Protein AF-A0A532DPG1-F1 (afdb_monomer)

pLDDT: mean 92.7, std 8.16, range [52.16, 97.94]

Foldseek 3Di:
DWDDPPPPPDIDDDDPVDPFDWDDKDAPDPAWIWTATPPGDIDIGGDDDD

Secondary structure (DSSP, 8-state):
-EE-SSTTSS-EE---SS-SPEEEEEEEETTEE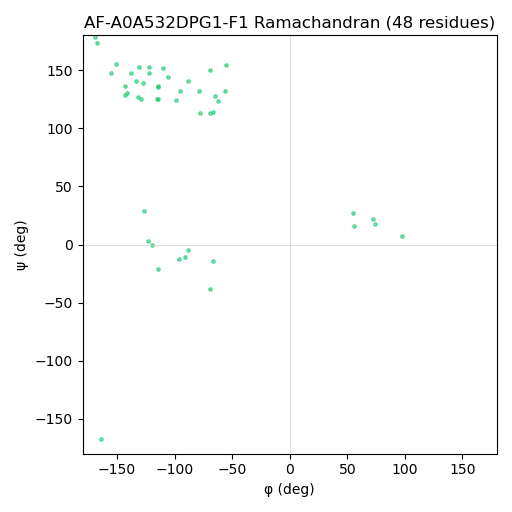EEEEGGG-EEEEE----

Mean predicted aligned error: 3.55 Å

Radius of gyration: 11.72 Å; Cα contacts (8 Å, |Δi|>4): 69; chains: 1; bounding box: 22×24×33 Å

Sequence (50 aa):
MLRTTDGGATWAPQDSRTAQWFTAVQFVGPEEGWAVGAAGTILRYARSTH

Solvent-accessible surface area (backbone atoms only — not comparable to full-atom values): 3303 Å² total; per-residue (Å²): 95,75,46,57,92,65,90,66,80,51,74,43,86,40,91,68,92,60,92,65,56,71,79,49,74,51,67,87,49,100,51,36,32,40,36,34,32,52,95,77,40,73,46,80,49,67,65,80,84,127

Structure (mmCIF, N/CA/C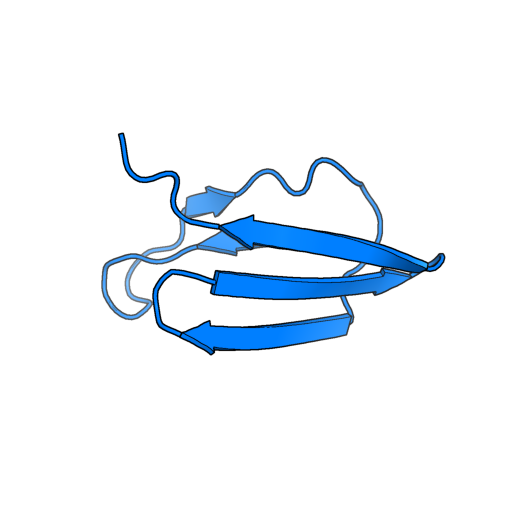/O backbone):
data_AF-A0A532DPG1-F1
#
_entry.id   AF-A0A532DPG1-F1
#
loop_
_atom_site.group_PDB
_atom_site.id
_atom_site.type_symbol
_atom_site.label_atom_id
_atom_site.label_alt_id
_atom_site.label_comp_id
_atom_site.label_asym_id
_atom_site.label_entity_id
_atom_site.label_seq_id
_atom_site.pdbx_PDB_ins_code
_atom_site.Cartn_x
_atom_site.Cartn_y
_atom_site.Cartn_z
_atom_site.occupancy
_atom_site.B_iso_or_equiv
_atom_site.auth_seq_id
_atom_site.auth_comp_id
_atom_site.auth_asym_id
_atom_site.auth_atom_id
_atom_site.pdbx_PDB_model_num
ATOM 1 N N . MET A 1 1 ? 4.480 6.922 -1.440 1.00 85.50 1 MET A N 1
ATOM 2 C CA . MET A 1 1 ? 3.211 6.377 -0.904 1.00 85.50 1 MET A CA 1
ATOM 3 C C . MET A 1 1 ? 2.711 7.314 0.188 1.00 85.50 1 MET A C 1
ATOM 5 O O . MET A 1 1 ? 3.535 8.022 0.756 1.00 85.50 1 MET A O 1
ATOM 9 N N . LEU A 1 2 ? 1.408 7.357 0.468 1.00 93.19 2 LEU A N 1
ATOM 10 C CA . LEU A 1 2 ? 0.849 8.175 1.549 1.00 93.19 2 LEU A CA 1
ATOM 11 C C . LEU A 1 2 ? 0.075 7.291 2.528 1.00 93.19 2 LEU A C 1
ATOM 13 O O . LEU A 1 2 ? -0.528 6.300 2.119 1.00 93.19 2 LEU A O 1
ATOM 17 N N . ARG A 1 3 ? 0.085 7.666 3.807 1.00 92.56 3 ARG A N 1
ATOM 18 C CA . ARG A 1 3 ? -0.693 7.023 4.869 1.00 92.56 3 ARG A CA 1
ATOM 19 C C . ARG A 1 3 ? -1.508 8.069 5.616 1.00 92.56 3 ARG A C 1
ATOM 21 O O . ARG A 1 3 ? -0.988 9.128 5.952 1.00 92.56 3 ARG A O 1
ATOM 28 N N . THR A 1 4 ? -2.747 7.725 5.929 1.00 95.25 4 THR A N 1
ATOM 29 C CA . THR A 1 4 ? -3.600 8.463 6.864 1.00 95.25 4 THR A CA 1
ATOM 30 C C . THR A 1 4 ? -3.799 7.651 8.145 1.00 95.25 4 THR A C 1
ATOM 32 O O . THR A 1 4 ? -3.729 6.420 8.127 1.00 95.25 4 THR A O 1
ATOM 35 N N . THR A 1 5 ? -4.031 8.339 9.259 1.00 94.94 5 THR A N 1
ATOM 36 C CA . THR A 1 5 ? -4.454 7.746 10.540 1.00 94.94 5 THR A CA 1
ATOM 37 C C . THR A 1 5 ? -5.763 8.349 11.056 1.00 94.94 5 THR A C 1
ATOM 39 O O . THR A 1 5 ? -6.207 7.993 12.140 1.00 94.94 5 THR A O 1
ATOM 42 N N . ASP A 1 6 ? -6.378 9.257 10.295 1.00 96.50 6 ASP A N 1
ATOM 43 C CA . ASP A 1 6 ? -7.540 10.064 10.688 1.00 96.50 6 ASP A CA 1
ATOM 44 C C . ASP A 1 6 ? -8.702 9.945 9.685 1.00 96.50 6 ASP A C 1
ATOM 46 O O . ASP A 1 6 ? -9.498 10.864 9.510 1.00 96.50 6 ASP A O 1
ATOM 50 N N . GLY A 1 7 ? -8.800 8.802 9.000 1.00 95.25 7 GLY A N 1
ATOM 51 C CA . GLY A 1 7 ? -9.876 8.540 8.039 1.00 95.25 7 GLY A CA 1
ATOM 52 C C . GLY A 1 7 ? -9.737 9.297 6.715 1.00 95.25 7 GLY A C 1
ATOM 53 O O . GLY A 1 7 ? -10.705 9.387 5.966 1.00 95.25 7 GLY A O 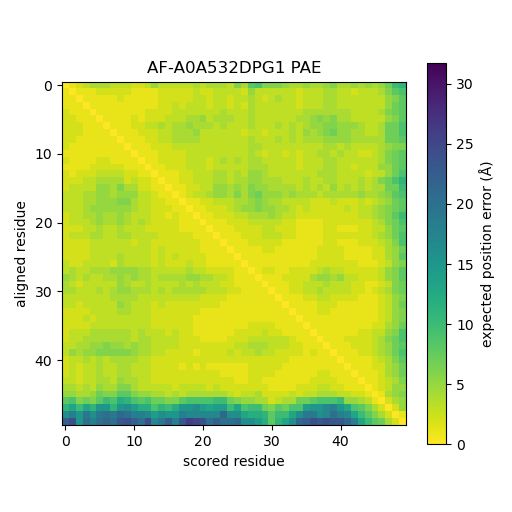1
ATOM 54 N N . GLY A 1 8 ? -8.546 9.815 6.405 1.00 97.12 8 GLY A N 1
ATOM 55 C CA . GLY A 1 8 ? -8.242 10.491 5.142 1.00 97.12 8 GLY A CA 1
ATOM 56 C C . GLY A 1 8 ? -8.323 12.014 5.199 1.00 97.12 8 GLY A C 1
ATOM 57 O O . GLY A 1 8 ? -8.197 12.643 4.148 1.00 97.12 8 GLY A O 1
ATOM 58 N N . ALA A 1 9 ? -8.499 12.604 6.386 1.00 97.94 9 ALA A N 1
ATOM 59 C CA . ALA A 1 9 ? -8.473 14.053 6.563 1.00 97.94 9 ALA A CA 1
ATOM 60 C C . ALA A 1 9 ? -7.058 14.622 6.358 1.00 97.94 9 ALA A C 1
ATOM 62 O O . ALA A 1 9 ? -6.899 15.670 5.731 1.00 97.94 9 ALA A O 1
ATOM 63 N N . THR A 1 10 ? -6.026 13.905 6.813 1.00 97.44 10 THR A N 1
ATOM 64 C CA . THR A 1 10 ? -4.621 14.228 6.544 1.00 97.44 10 THR A CA 1
ATOM 65 C C . THR A 1 10 ? -3.837 13.013 6.054 1.00 97.44 10 THR A C 1
ATOM 67 O O . THR A 1 10 ? -4.157 11.855 6.339 1.00 97.44 10 THR A O 1
ATOM 70 N N . TRP A 1 11 ? -2.787 13.290 5.278 1.00 96.69 11 TRP A N 1
ATOM 71 C CA . TRP A 1 11 ? -1.933 12.283 4.659 1.00 96.69 11 TRP A CA 1
ATOM 72 C C . TRP A 1 11 ? -0.467 12.613 4.904 1.00 96.69 11 TRP A C 1
ATOM 74 O O . TRP A 1 11 ? -0.002 13.705 4.584 1.00 96.69 11 TRP A O 1
ATOM 84 N N . ALA A 1 12 ? 0.270 11.645 5.436 1.00 96.62 12 ALA A N 1
ATOM 85 C CA . ALA A 1 12 ? 1.704 11.745 5.646 1.00 96.62 12 ALA A CA 1
ATOM 86 C C . ALA A 1 12 ? 2.459 10.888 4.616 1.00 96.62 12 ALA A C 1
ATOM 88 O O . ALA A 1 12 ? 1.996 9.791 4.274 1.00 96.62 12 ALA A O 1
ATOM 89 N N . PRO A 1 13 ? 3.633 11.337 4.139 1.00 93.75 13 PRO A N 1
ATOM 90 C CA . PRO A 1 13 ? 4.520 10.504 3.343 1.00 93.75 13 PRO A CA 1
ATOM 91 C C . PRO A 1 13 ? 4.887 9.213 4.074 1.00 93.75 13 PRO A C 1
ATOM 93 O O . PRO A 1 13 ? 5.289 9.231 5.236 1.00 93.75 13 PRO A O 1
ATOM 96 N N . GLN A 1 14 ? 4.780 8.090 3.368 1.00 90.94 14 GLN A N 1
ATOM 97 C CA . GLN A 1 14 ? 5.353 6.818 3.785 1.00 90.94 14 GLN A CA 1
ATOM 98 C C . GLN A 1 14 ? 6.441 6.419 2.792 1.00 90.94 14 GLN A C 1
ATOM 100 O O . GLN A 1 14 ? 6.188 6.334 1.583 1.00 90.94 14 GLN A O 1
ATOM 105 N N . ASP A 1 15 ? 7.636 6.166 3.321 1.00 90.38 15 ASP A N 1
ATOM 106 C CA . ASP A 1 15 ? 8.766 5.674 2.543 1.00 90.38 15 ASP A CA 1
ATOM 107 C C . ASP A 1 15 ? 8.440 4.296 1.944 1.00 90.38 15 ASP A C 1
ATOM 109 O O . ASP A 1 15 ? 8.065 3.354 2.647 1.00 90.38 15 ASP A O 1
ATOM 113 N N . SER A 1 16 ? 8.545 4.208 0.619 1.00 88.62 16 SER A N 1
ATOM 114 C CA . SER A 1 16 ? 8.338 2.991 -0.164 1.00 88.62 16 SER A CA 1
ATOM 115 C C . SER A 1 16 ? 9.616 2.191 -0.384 1.00 88.62 16 SER A C 1
ATOM 117 O O . SER A 1 16 ? 9.531 1.067 -0.875 1.00 88.62 16 SER A O 1
ATOM 119 N N . ARG A 1 17 ? 10.791 2.755 -0.064 1.00 90.94 17 ARG A N 1
ATOM 120 C CA . ARG A 1 17 ? 12.124 2.177 -0.318 1.00 90.94 17 ARG A CA 1
ATOM 121 C C . ARG A 1 17 ? 12.396 1.828 -1.789 1.00 90.94 17 ARG A C 1
ATOM 123 O O . ARG A 1 17 ? 13.315 1.077 -2.097 1.00 90.94 17 ARG A O 1
ATOM 130 N N . THR A 1 18 ? 11.586 2.357 -2.701 1.00 92.12 18 THR A N 1
ATOM 131 C CA . THR A 1 18 ? 11.661 2.129 -4.147 1.00 92.12 18 THR A CA 1
ATOM 132 C C . THR A 1 18 ? 11.027 3.295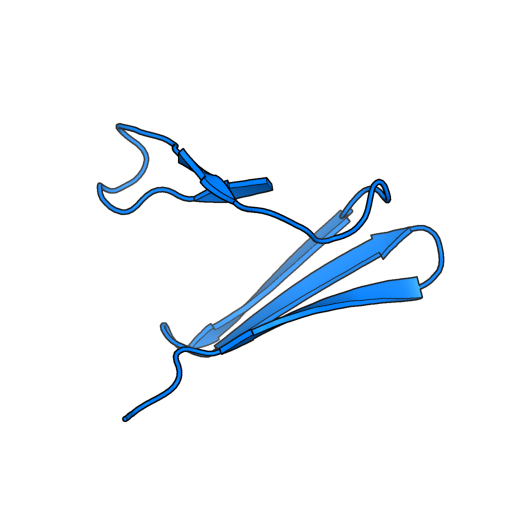 -4.897 1.00 92.12 18 THR A C 1
ATOM 134 O O . THR A 1 18 ? 10.069 3.902 -4.407 1.00 92.12 18 THR A O 1
ATOM 137 N N . ALA A 1 19 ? 11.557 3.583 -6.087 1.00 93.31 19 ALA A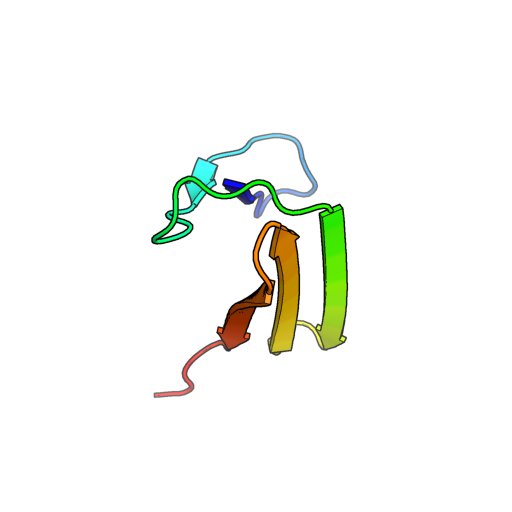 N 1
ATOM 138 C CA . ALA A 1 19 ? 11.003 4.550 -7.036 1.00 93.31 19 ALA A CA 1
ATOM 139 C C . ALA A 1 19 ? 9.969 3.927 -7.994 1.00 93.31 19 ALA A C 1
ATOM 141 O O . ALA A 1 19 ? 9.376 4.634 -8.807 1.00 93.31 19 ALA A O 1
ATOM 142 N N . GLN A 1 20 ? 9.764 2.607 -7.922 1.00 95.94 20 GLN A N 1
ATOM 143 C CA . GLN A 1 20 ? 8.821 1.907 -8.786 1.00 95.94 20 GLN A CA 1
ATOM 144 C C . GLN A 1 20 ? 7.373 2.259 -8.452 1.00 95.94 20 GLN A C 1
ATOM 146 O O . GLN A 1 20 ? 7.019 2.549 -7.308 1.00 95.94 20 GLN A O 1
ATOM 151 N N . TRP A 1 21 ? 6.520 2.209 -9.472 1.00 94.69 21 TRP A N 1
ATOM 152 C CA . TRP A 1 21 ? 5.097 2.481 -9.319 1.00 94.69 21 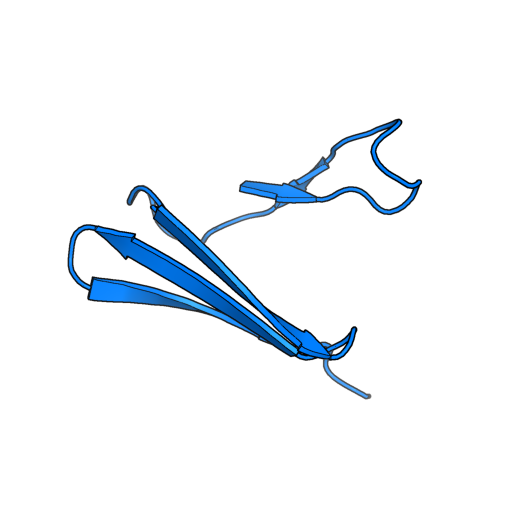TRP A CA 1
ATOM 153 C C . TRP A 1 21 ? 4.376 1.270 -8.738 1.00 94.69 21 TRP A C 1
ATOM 155 O O . TRP A 1 21 ? 4.533 0.156 -9.237 1.00 94.69 21 TRP A O 1
ATOM 165 N N . PHE A 1 22 ? 3.549 1.500 -7.720 1.00 95.44 22 PHE A N 1
ATOM 166 C CA . PHE A 1 22 ? 2.615 0.499 -7.209 1.00 95.44 22 PHE A CA 1
ATOM 167 C C . PHE A 1 22 ? 1.297 0.570 -7.975 1.00 95.44 22 PHE A C 1
ATOM 169 O O . PHE A 1 22 ? 0.813 1.657 -8.283 1.00 95.44 22 PHE A O 1
ATOM 176 N N . THR A 1 23 ? 0.718 -0.590 -8.265 1.00 97.31 23 THR A N 1
ATOM 177 C CA . THR A 1 23 ? -0.524 -0.729 -9.038 1.00 97.31 23 THR A CA 1
ATOM 178 C C . THR A 1 23 ? -1.670 -1.302 -8.213 1.00 97.31 23 THR A C 1
ATOM 180 O O . THR A 1 23 ? -2.826 -1.096 -8.570 1.00 97.31 23 THR A O 1
ATOM 183 N N . ALA A 1 24 ? -1.377 -1.987 -7.104 1.00 96.75 24 ALA A N 1
ATOM 184 C CA . ALA A 1 24 ? -2.392 -2.526 -6.208 1.00 96.75 24 ALA A CA 1
ATOM 185 C C . ALA A 1 24 ? -1.902 -2.603 -4.757 1.00 96.75 24 ALA A C 1
ATOM 187 O O . ALA A 1 24 ? -0.702 -2.716 -4.487 1.00 96.75 24 ALA A O 1
ATOM 188 N N . VAL A 1 25 ? -2.864 -2.573 -3.833 1.00 95.75 25 VAL A N 1
ATOM 189 C CA . VAL A 1 25 ? -2.672 -2.790 -2.396 1.00 95.75 25 VAL A CA 1
ATOM 190 C C . VAL A 1 25 ? -3.733 -3.757 -1.880 1.00 95.75 25 VAL A C 1
ATOM 192 O O . VAL A 1 25 ? -4.888 -3.678 -2.294 1.00 95.75 25 VAL A O 1
ATOM 195 N N . GLN A 1 26 ? -3.359 -4.658 -0.975 1.00 97.25 26 GLN A N 1
ATOM 196 C CA . GLN A 1 26 ? -4.291 -5.579 -0.324 1.00 97.25 26 GLN A CA 1
ATOM 197 C C . GLN A 1 26 ? -3.902 -5.801 1.136 1.00 97.25 26 GLN A C 1
ATOM 199 O O . GLN A 1 26 ? -2.733 -6.016 1.447 1.00 97.25 26 GLN A O 1
ATOM 204 N N . PHE A 1 27 ? -4.897 -5.791 2.020 1.00 96.31 27 PHE A N 1
ATOM 205 C CA . PHE A 1 27 ? -4.743 -6.095 3.441 1.00 96.31 27 PHE A CA 1
ATOM 206 C C . PHE A 1 27 ? -5.504 -7.373 3.779 1.00 96.31 27 PHE A C 1
ATOM 208 O O . PHE A 1 27 ? -6.637 -7.554 3.340 1.00 96.31 27 PHE A O 1
ATOM 215 N N . VAL A 1 28 ? -4.877 -8.248 4.566 1.00 96.81 28 VAL A N 1
ATOM 216 C CA . VAL A 1 28 ? -5.526 -9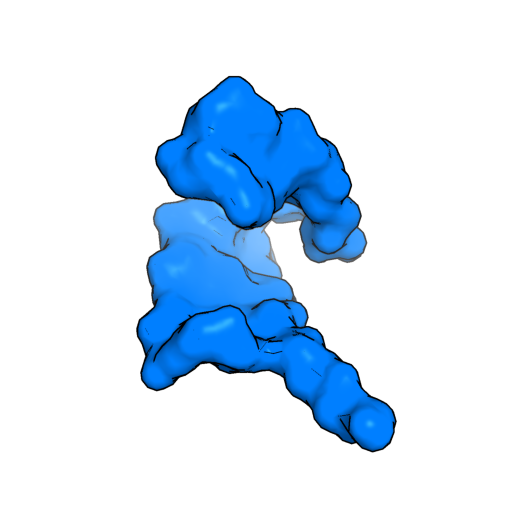.440 5.150 1.00 96.81 28 VAL A CA 1
ATOM 217 C C . VAL A 1 28 ? -6.003 -9.176 6.578 1.00 96.81 28 VAL A C 1
ATOM 219 O O . VAL A 1 28 ? -6.796 -9.935 7.124 1.00 96.81 28 VAL A O 1
ATOM 222 N N . GLY A 1 29 ? -5.553 -8.067 7.167 1.00 94.50 29 GLY A N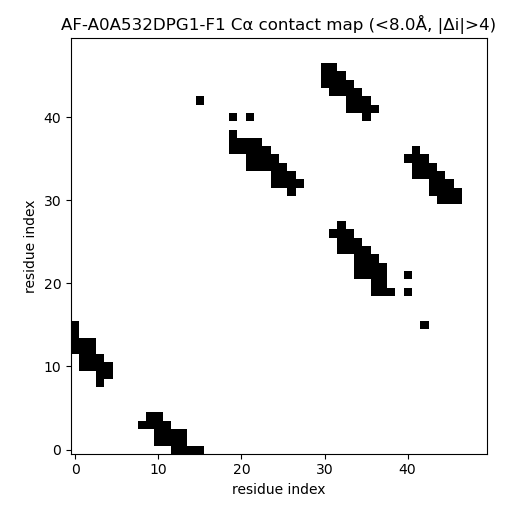 1
ATOM 223 C CA . GLY A 1 29 ? -5.988 -7.565 8.458 1.00 94.50 29 GLY A CA 1
ATOM 224 C C . GLY A 1 29 ? -5.468 -6.146 8.701 1.00 94.50 29 GLY A C 1
ATOM 225 O O . GLY A 1 29 ? -4.735 -5.602 7.874 1.00 94.50 29 GLY A O 1
ATOM 226 N N . PRO A 1 30 ? -5.805 -5.533 9.846 1.00 92.38 30 PRO A N 1
ATOM 227 C CA . PRO A 1 30 ? -5.378 -4.169 10.170 1.00 92.38 30 PRO A CA 1
ATOM 228 C C . PRO A 1 30 ? -3.861 -4.025 10.377 1.00 92.38 30 PRO A C 1
ATOM 230 O O . PRO A 1 30 ? -3.345 -2.908 10.409 1.00 92.38 30 PRO A O 1
ATOM 233 N N . GLU A 1 31 ? -3.146 -5.138 10.540 1.00 94.31 31 GLU A N 1
ATOM 234 C CA . GLU A 1 31 ? -1.715 -5.158 10.860 1.00 94.31 31 GLU A CA 1
ATOM 235 C C . GLU A 1 31 ? -0.863 -5.865 9.804 1.00 94.31 31 GLU A C 1
ATOM 237 O O . GLU A 1 31 ? 0.357 -5.887 9.942 1.00 94.31 31 GLU A O 1
ATOM 242 N N . GLU A 1 32 ? -1.475 -6.390 8.737 1.00 95.62 32 GLU A N 1
ATOM 243 C CA . GLU A 1 32 ? -0.762 -7.100 7.677 1.00 95.62 32 GLU A CA 1
ATOM 244 C C . GLU A 1 32 ? -1.359 -6.828 6.287 1.00 95.62 32 GLU A C 1
ATOM 246 O O . GLU A 1 32 ? -2.564 -6.972 6.051 1.00 95.62 32 GLU A O 1
ATOM 251 N N . GLY A 1 33 ? -0.489 -6.440 5.353 1.00 95.38 33 GLY A N 1
ATOM 252 C CA . GLY A 1 33 ? -0.857 -6.153 3.971 1.00 95.38 33 GLY A CA 1
ATOM 253 C C . GLY A 1 33 ? 0.342 -6.025 3.036 1.00 95.38 33 GLY A C 1
ATOM 254 O O . GLY A 1 33 ? 1.498 -6.021 3.464 1.00 95.38 33 GLY A O 1
ATOM 255 N N . TRP A 1 34 ? 0.063 -5.905 1.740 1.00 96.38 34 TRP A N 1
ATOM 256 C CA . TRP A 1 34 ? 1.070 -5.808 0.688 1.00 96.38 34 TRP A CA 1
ATOM 257 C C . TRP A 1 34 ? 0.705 -4.757 -0.352 1.00 96.38 34 TRP A C 1
ATOM 259 O O . TRP A 1 34 ? -0.467 -4.565 -0.677 1.00 96.38 34 TRP A O 1
ATOM 269 N N . ALA A 1 35 ? 1.733 -4.122 -0.910 1.00 96.25 35 ALA A N 1
ATOM 270 C CA . ALA A 1 35 ? 1.649 -3.330 -2.128 1.00 96.25 35 ALA A CA 1
ATOM 271 C C . ALA A 1 35 ? 2.484 -3.998 -3.224 1.00 96.25 35 ALA A C 1
ATOM 273 O O . ALA A 1 35 ? 3.615 -4.418 -2.969 1.00 96.25 35 ALA A O 1
ATOM 274 N N . VAL A 1 36 ? 1.939 -4.081 -4.435 1.00 97.12 36 VAL A N 1
ATOM 275 C CA . VAL A 1 36 ? 2.613 -4.675 -5.600 1.00 97.12 36 VAL A CA 1
ATOM 276 C C . VAL A 1 36 ? 2.716 -3.666 -6.735 1.00 97.12 36 VAL A C 1
ATOM 278 O O . VAL A 1 36 ? 1.907 -2.739 -6.823 1.00 97.12 36 VAL A O 1
ATOM 281 N N . GLY A 1 37 ? 3.727 -3.814 -7.589 1.00 96.38 37 GLY A N 1
ATOM 282 C CA . GLY A 1 37 ? 4.018 -2.815 -8.608 1.00 96.38 37 GLY A CA 1
ATOM 283 C C . GLY A 1 37 ? 4.933 -3.267 -9.737 1.00 96.38 37 GLY A C 1
ATOM 284 O O . GLY A 1 37 ? 5.219 -4.452 -9.922 1.00 96.38 37 GLY A O 1
ATOM 285 N N . ALA A 1 38 ? 5.399 -2.280 -10.498 1.00 97.56 38 ALA A N 1
ATOM 286 C CA . ALA A 1 38 ? 6.285 -2.468 -11.637 1.00 97.56 38 ALA A CA 1
ATOM 287 C C . ALA A 1 38 ? 7.566 -3.234 -11.264 1.00 97.56 38 ALA A C 1
ATOM 289 O O . ALA A 1 38 ? 8.017 -3.222 -10.114 1.00 97.56 38 ALA A O 1
ATOM 290 N N . ALA A 1 39 ? 8.149 -3.906 -12.261 1.00 96.62 39 ALA A N 1
ATOM 291 C CA . ALA A 1 39 ? 9.369 -4.706 -12.125 1.00 96.62 39 ALA A CA 1
ATOM 292 C C . ALA A 1 39 ? 9.309 -5.788 -11.021 1.00 96.62 39 ALA A C 1
ATOM 294 O O . ALA A 1 39 ? 10.335 -6.149 -10.454 1.00 96.62 39 ALA A O 1
ATOM 295 N N . GLY A 1 40 ? 8.113 -6.296 -10.697 1.00 95.56 40 GLY A N 1
ATOM 296 C CA . GLY A 1 40 ? 7.936 -7.309 -9.651 1.00 95.56 40 GLY A CA 1
ATOM 297 C C . GLY A 1 40 ? 8.122 -6.770 -8.230 1.00 95.56 40 GLY A C 1
ATOM 298 O O . GLY A 1 40 ? 8.411 -7.539 -7.318 1.00 95.56 40 GLY A O 1
ATOM 299 N N . THR A 1 41 ? 7.977 -5.456 -8.029 1.00 96.56 41 THR A N 1
ATOM 300 C CA . THR A 1 41 ? 8.111 -4.835 -6.706 1.00 96.56 41 THR A CA 1
ATOM 301 C C . THR A 1 41 ? 7.011 -5.333 -5.775 1.00 96.56 41 THR A C 1
ATOM 303 O O . THR A 1 41 ? 5.829 -5.218 -6.098 1.00 96.56 41 THR A O 1
ATOM 306 N N . ILE A 1 42 ? 7.400 -5.826 -4.599 1.00 95.62 42 ILE A N 1
ATOM 307 C CA . ILE A 1 42 ? 6.492 -6.219 -3.518 1.00 95.62 42 ILE A CA 1
ATOM 308 C C . ILE A 1 42 ? 6.965 -5.536 -2.233 1.00 95.62 42 ILE A C 1
ATOM 310 O O . ILE A 1 42 ? 8.114 -5.694 -1.825 1.00 95.62 42 ILE A O 1
ATOM 314 N N . LEU A 1 43 ? 6.074 -4.791 -1.581 1.00 94.81 43 LEU A N 1
ATOM 315 C CA . LEU A 1 43 ? 6.301 -4.167 -0.279 1.00 94.81 43 LEU A CA 1
ATOM 316 C C . LEU A 1 43 ? 5.350 -4.792 0.743 1.00 94.81 43 LEU A C 1
ATOM 318 O O . LEU A 1 43 ? 4.140 -4.776 0.538 1.00 94.81 43 LEU A O 1
ATOM 322 N N . ARG A 1 44 ? 5.887 -5.311 1.851 1.00 94.25 44 ARG A N 1
ATOM 323 C CA . ARG A 1 44 ? 5.090 -5.837 2.968 1.00 94.25 44 ARG A CA 1
ATOM 324 C C . ARG A 1 44 ? 4.904 -4.768 4.041 1.00 94.25 44 ARG A C 1
ATOM 326 O O . ARG A 1 44 ? 5.872 -4.160 4.494 1.00 94.25 44 ARG A O 1
ATOM 333 N N . TYR A 1 45 ? 3.665 -4.600 4.480 1.00 92.56 45 TYR A N 1
ATOM 334 C CA . TYR A 1 45 ? 3.304 -3.923 5.714 1.00 92.56 45 TYR A CA 1
ATOM 335 C C . TYR A 1 45 ? 3.057 -4.977 6.793 1.00 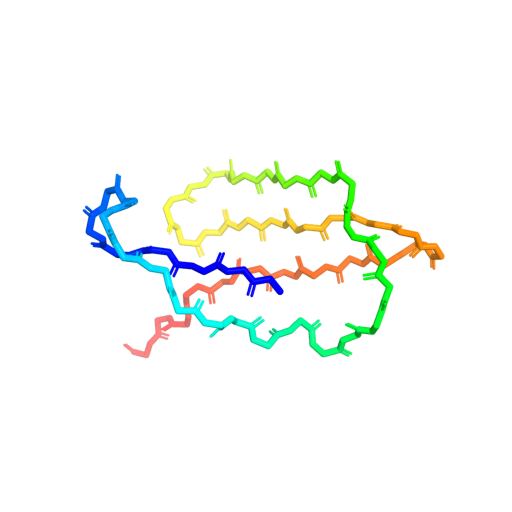92.56 45 TYR A C 1
ATOM 337 O O . TYR A 1 45 ? 2.237 -5.873 6.611 1.00 92.56 45 TYR A O 1
ATOM 345 N N . ALA A 1 46 ? 3.776 -4.859 7.902 1.00 91.19 46 ALA A N 1
ATOM 346 C CA . ALA A 1 46 ? 3.544 -5.638 9.105 1.00 91.19 46 ALA A CA 1
ATOM 347 C C . ALA A 1 46 ? 3.759 -4.718 10.308 1.00 91.19 46 ALA A C 1
ATOM 349 O O . ALA A 1 46 ? 4.774 -4.015 10.369 1.00 91.19 46 ALA A O 1
ATOM 350 N N . ARG A 1 47 ? 2.820 -4.698 11.256 1.00 85.56 47 ARG A N 1
ATOM 351 C CA . ARG A 1 47 ? 3.053 -4.042 12.544 1.00 85.56 47 ARG A CA 1
ATOM 352 C C . ARG A 1 47 ? 3.918 -4.987 13.385 1.00 85.56 47 ARG A C 1
ATOM 354 O O . ARG A 1 47 ? 3.482 -6.082 13.718 1.00 85.56 47 ARG A O 1
ATOM 361 N N . SER A 1 48 ? 5.163 -4.611 13.682 1.00 75.19 48 SER A N 1
ATOM 362 C CA . SER A 1 48 ? 5.964 -5.377 14.645 1.00 75.19 48 SER A CA 1
ATOM 363 C C . SER A 1 48 ? 5.322 -5.245 16.019 1.00 75.19 48 SER A C 1
ATOM 365 O O . SER A 1 48 ? 5.306 -4.157 16.590 1.00 75.19 48 SER A O 1
ATOM 367 N N . THR A 1 49 ? 4.810 -6.350 16.549 1.00 63.91 49 THR A N 1
ATOM 368 C CA . THR A 1 49 ? 4.573 -6.500 17.983 1.00 63.91 49 THR A CA 1
ATOM 369 C C . THR A 1 49 ? 5.939 -6.579 18.664 1.00 63.91 49 THR A C 1
ATOM 371 O O . THR A 1 49 ? 6.710 -7.507 18.401 1.00 63.91 49 THR A O 1
ATOM 374 N N . HIS A 1 50 ? 6.274 -5.574 19.467 1.00 52.16 50 HIS A N 1
ATOM 375 C CA . HIS A 1 50 ? 7.245 -5.717 20.551 1.00 52.16 50 HIS A CA 1
ATOM 376 C C . HIS A 1 50 ? 6.488 -6.033 21.832 1.00 52.16 50 HIS A C 1
ATOM 378 O O . HIS A 1 50 ? 5.387 -5.461 21.999 1.00 52.16 50 HIS A O 1
#

Nearest PDB structures (foldseek):
  5ojr-assembly1_A  TM=6.592E-01  e=1.193E+00  Thermosynechococcus vestitus
  4hb9-assembly1_A  TM=6.902E-01  e=1.526E+00  Photorhabdus laumondii subsp. laumondii TTO1
  6n04-assembly1_A  TM=6.942E-01  e=2.497E+00  Streptomyces sp. LC-6-2
  6ofs-assembly1_A  TM=6.394E-01  e=4.620E+00  Escherichia coli K-12
  7cgo-assembly1_DQ  TM=6.412E-01  e=6.682E+00  Salmonella enterica subsp. enterica serovar Typhimurium str. LT2